Protein AF-A0A239V4E2-F1 (afdb_monomer)

Sequence (132 aa):
MSNVREPRRDEALPGELKPLDWYEGRGPITDGEALGVLRRRRRVELAGVPKSRGKRAGVPEELPPAVGPKKASVFRLPERTMAFAHARAELERVPLTTVIEEMLRDYATSAPQSPQDVEARLTRKDIKWQRR

pLDDT: mean 90.53, std 9.56, range [46.38, 98.62]

Secondary structure (DSSP, 8-state):
----PPPPTTTPPTTTSSPPPP-TT--SPPHHHHHHHHHHHHHHHHHSPPSSSSPPP---SSPPPSSSPPPP------HHHHHHHHHHHHHTTS-HHHHHHHHHHHHHHSPPPPHHHHHHHHHHTT------

Foldseek 3Di:
DPPQDQDDPVPAFALQPHHHDDDPPPWAQDQSNVLSVQLNVQSVVVPDDDPDPDDDDHRDPGDDDPDDDDDDDDDDDDPVVVVVLCVVCVVVVHPSVVVVVVVVVCVRNGDDDDPVVVVVVCVVVVNDDDDD

Organism: NCBI:txid1863

Radius of gyration: 18.14 Å; Cα contacts (8 Å, |Δi|>4): 85; chains: 1; bounding box: 43×32×47 Å

Structure (mmCIF, N/CA/C/O backbone):
data_AF-A0A239V4E2-F1
#
_entry.id   AF-A0A239V4E2-F1
#
loop_
_atom_site.group_PDB
_atom_site.id
_atom_site.type_symbol
_atom_site.label_atom_id
_atom_site.label_alt_id
_atom_site.label_comp_id
_atom_site.label_asym_id
_atom_site.label_entity_id
_atom_site.label_seq_id
_atom_site.pdbx_PDB_ins_code
_atom_site.Cartn_x
_atom_site.Cartn_y
_atom_site.Cartn_z
_atom_site.occupancy
_atom_site.B_iso_or_equiv
_atom_site.auth_seq_id
_atom_site.auth_comp_id
_atom_site.auth_asym_id
_atom_site.auth_atom_id
_atom_site.pdbx_PDB_model_num
ATOM 1 N N . MET A 1 1 ? 29.281 7.418 -7.656 1.00 46.38 1 MET A N 1
ATOM 2 C CA . MET A 1 1 ? 27.957 7.395 -8.316 1.00 46.38 1 MET A CA 1
ATOM 3 C C . MET A 1 1 ? 27.600 5.938 -8.556 1.00 46.38 1 MET A C 1
ATOM 5 O O . MET A 1 1 ? 28.426 5.242 -9.131 1.00 46.38 1 MET A O 1
ATOM 9 N N . SER A 1 2 ? 26.478 5.421 -8.042 1.00 53.31 2 SER A N 1
ATOM 10 C CA . SER A 1 2 ? 26.096 4.043 -8.378 1.00 53.31 2 SER A CA 1
ATOM 11 C C . SER A 1 2 ? 25.577 4.027 -9.812 1.00 53.31 2 SER A C 1
ATOM 13 O O . SER A 1 2 ? 24.548 4.644 -10.083 1.00 53.31 2 SER A O 1
ATOM 15 N N . ASN A 1 3 ? 26.278 3.338 -10.713 1.00 59.88 3 ASN A N 1
ATOM 16 C CA . ASN A 1 3 ? 25.800 3.056 -12.065 1.00 59.88 3 ASN A CA 1
ATOM 17 C C . ASN A 1 3 ? 24.635 2.063 -11.978 1.00 59.88 3 ASN A C 1
ATOM 19 O O . ASN A 1 3 ? 24.812 0.855 -12.124 1.00 59.88 3 ASN A O 1
ATOM 23 N N . VAL A 1 4 ? 23.442 2.562 -11.660 1.00 73.88 4 VAL A N 1
ATOM 24 C CA . VAL A 1 4 ? 22.222 1.757 -11.687 1.00 73.88 4 VAL A CA 1
ATOM 25 C C . VAL A 1 4 ? 21.812 1.632 -13.145 1.00 73.88 4 VAL A C 1
ATOM 27 O O . VAL A 1 4 ? 21.268 2.567 -13.723 1.00 73.88 4 VAL A O 1
ATOM 30 N N . ARG A 1 5 ? 22.118 0.486 -13.752 1.00 77.56 5 ARG A N 1
ATOM 31 C CA . ARG A 1 5 ? 21.756 0.204 -15.140 1.00 77.56 5 ARG A CA 1
ATOM 32 C C . ARG A 1 5 ? 20.229 0.143 -15.277 1.00 77.56 5 ARG A C 1
ATOM 34 O O . ARG A 1 5 ? 19.558 -0.575 -14.528 1.00 77.56 5 ARG A O 1
ATOM 41 N N . GLU A 1 6 ? 19.687 0.903 -16.224 1.00 81.06 6 GLU A N 1
ATOM 42 C CA . GLU A 1 6 ? 18.293 0.745 -16.645 1.00 81.06 6 GLU A CA 1
ATOM 43 C C . GLU A 1 6 ? 18.105 -0.614 -17.338 1.00 81.06 6 GLU A C 1
ATOM 45 O O . GLU A 1 6 ? 19.012 -1.067 -18.046 1.00 81.06 6 GLU A O 1
ATOM 50 N N . PRO A 1 7 ? 16.966 -1.294 -17.124 1.00 83.94 7 PRO A N 1
ATOM 51 C CA . PRO A 1 7 ? 16.692 -2.552 -17.797 1.00 83.94 7 PRO A CA 1
ATOM 52 C C . PRO A 1 7 ? 16.477 -2.294 -19.290 1.00 83.94 7 PRO A C 1
ATOM 54 O O . PRO A 1 7 ? 16.033 -1.212 -19.692 1.00 83.94 7 PRO A O 1
ATOM 57 N N . ARG A 1 8 ? 16.773 -3.291 -20.125 1.00 84.25 8 ARG A N 1
ATOM 58 C CA . ARG A 1 8 ? 16.377 -3.224 -21.533 1.00 84.25 8 ARG A CA 1
ATOM 59 C C . ARG A 1 8 ? 14.851 -3.294 -21.635 1.00 84.25 8 ARG A C 1
ATOM 61 O O . ARG A 1 8 ? 14.187 -3.821 -20.746 1.00 84.25 8 ARG A O 1
ATOM 68 N N . ARG A 1 9 ? 14.280 -2.723 -22.701 1.00 79.75 9 ARG A N 1
ATOM 69 C CA . ARG A 1 9 ? 12.816 -2.609 -22.857 1.00 79.75 9 ARG A CA 1
ATOM 70 C C . ARG A 1 9 ? 12.110 -3.965 -22.911 1.00 79.75 9 ARG A C 1
ATOM 72 O O . ARG A 1 9 ? 10.994 -4.064 -22.426 1.00 79.75 9 ARG A O 1
ATOM 79 N N . ASP A 1 10 ? 12.761 -4.962 -23.489 1.00 85.75 10 ASP A N 1
ATOM 80 C CA . ASP A 1 10 ? 12.317 -6.351 -23.624 1.00 85.75 10 ASP A CA 1
ATOM 81 C C . ASP A 1 10 ? 12.426 -7.163 -22.322 1.00 85.75 10 ASP A C 1
ATOM 83 O O . ASP A 1 10 ? 11.725 -8.154 -22.157 1.00 85.75 10 ASP A O 1
ATOM 87 N N . GLU A 1 11 ? 13.251 -6.715 -21.373 1.00 88.62 11 GLU A N 1
ATOM 88 C CA . GLU A 1 11 ? 13.464 -7.361 -20.068 1.00 88.62 11 GLU A CA 1
ATOM 89 C C . GLU A 1 11 ? 12.684 -6.672 -18.926 1.00 88.62 11 GLU A C 1
ATOM 91 O O . GLU A 1 11 ? 12.687 -7.141 -17.785 1.00 88.62 11 GLU A O 1
ATOM 96 N N . ALA A 1 12 ? 12.054 -5.524 -19.198 1.00 91.38 12 ALA A N 1
ATOM 97 C CA . ALA A 1 12 ? 11.400 -4.700 -18.188 1.00 91.38 12 ALA A CA 1
ATOM 98 C C . ALA A 1 12 ? 10.009 -5.228 -17.817 1.00 91.38 12 ALA A C 1
ATOM 100 O O . ALA A 1 12 ? 9.166 -5.471 -18.681 1.00 91.38 12 ALA A O 1
ATOM 101 N N . LEU A 1 13 ? 9.732 -5.308 -16.515 1.00 95.69 13 LEU A N 1
ATOM 102 C CA . LEU A 1 13 ? 8.404 -5.661 -16.022 1.00 95.69 13 LEU A CA 1
ATOM 103 C C . LEU A 1 13 ? 7.415 -4.488 -16.171 1.00 95.69 13 LEU A C 1
ATOM 105 O O . LEU A 1 13 ? 7.823 -3.316 -16.183 1.00 95.69 13 LEU A O 1
ATOM 109 N N . PRO A 1 14 ? 6.098 -4.761 -16.221 1.00 96.44 14 PRO A N 1
ATOM 110 C CA . PRO A 1 14 ? 5.080 -3.721 -16.134 1.00 96.44 14 PRO A CA 1
ATOM 111 C C . PRO A 1 14 ? 5.317 -2.807 -14.924 1.00 96.44 14 PRO A C 1
ATOM 113 O O . PRO A 1 14 ? 5.574 -3.266 -13.814 1.00 96.44 14 PRO A O 1
ATOM 116 N N . GLY A 1 15 ? 5.270 -1.490 -15.125 1.00 96.00 15 GLY A N 1
ATOM 117 C CA . GLY A 1 15 ? 5.526 -0.528 -14.050 1.00 96.00 15 GLY A CA 1
ATOM 118 C C . GLY A 1 15 ? 7.010 -0.229 -13.787 1.00 96.00 15 GLY A C 1
ATOM 119 O O . GLY A 1 15 ? 7.318 0.671 -13.003 1.00 96.00 15 GLY A O 1
ATOM 120 N N . GLU A 1 16 ? 7.946 -0.930 -14.433 1.00 96.00 16 GLU A N 1
ATOM 121 C CA . GLU A 1 16 ? 9.379 -0.783 -14.161 1.00 96.00 16 GLU A CA 1
ATOM 122 C C . GLU A 1 16 ? 10.007 0.440 -14.837 1.00 96.00 16 GLU A C 1
ATOM 124 O O . GLU A 1 16 ? 10.759 1.183 -14.204 1.00 96.00 16 GLU A O 1
ATOM 129 N 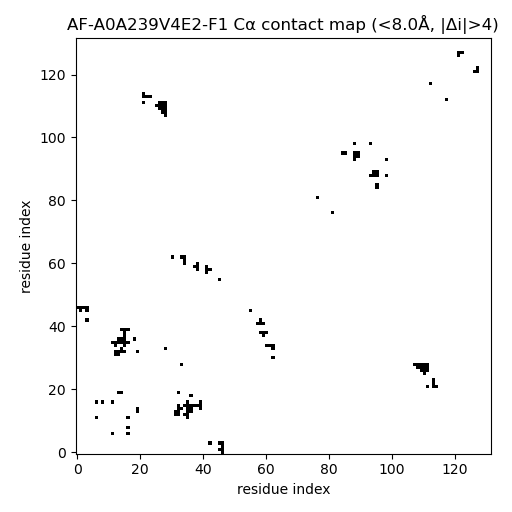N . LEU A 1 17 ? 9.670 0.680 -16.105 1.00 93.75 17 LEU A N 1
ATOM 130 C CA . LEU A 1 17 ? 10.173 1.830 -16.867 1.00 93.75 17 LEU A CA 1
ATOM 131 C C . LEU A 1 17 ? 9.249 3.049 -16.782 1.00 93.75 17 LEU A C 1
ATOM 133 O O . LEU A 1 17 ? 9.715 4.185 -16.788 1.00 93.75 17 LEU A O 1
ATOM 137 N N . LYS A 1 18 ? 7.934 2.827 -16.696 1.00 93.75 18 LYS A N 1
ATOM 138 C CA . LYS A 1 18 ? 6.905 3.877 -16.667 1.00 93.75 18 LYS A CA 1
ATOM 139 C C . LYS A 1 18 ? 5.843 3.566 -15.611 1.00 93.75 18 LYS A C 1
ATOM 141 O O . LYS A 1 18 ? 5.727 2.404 -15.223 1.00 93.75 18 LYS A O 1
ATOM 146 N N . PRO A 1 19 ? 5.104 4.570 -15.097 1.00 95.38 19 PRO A N 1
ATOM 147 C CA . PRO A 1 19 ? 3.901 4.352 -14.290 1.00 95.38 19 PRO A CA 1
ATOM 148 C C . PRO A 1 19 ? 2.947 3.330 -14.916 1.00 95.38 19 PRO A C 1
ATOM 150 O O . PRO A 1 19 ? 2.905 3.200 -16.133 1.00 95.38 19 PRO A O 1
ATOM 153 N N . LEU A 1 20 ? 2.232 2.590 -14.065 1.00 96.19 20 LEU A N 1
ATOM 154 C CA . LEU A 1 20 ? 1.146 1.722 -14.516 1.00 96.19 20 LEU A CA 1
ATOM 155 C C . LEU A 1 20 ? -0.040 2.597 -14.915 1.00 96.19 20 LEU A C 1
ATOM 157 O O . LEU A 1 20 ? -0.354 3.553 -14.201 1.00 96.19 20 LEU A O 1
ATOM 161 N N . ASP A 1 21 ? -0.697 2.234 -16.008 1.00 94.94 21 ASP A N 1
ATOM 162 C CA . ASP A 1 21 ? -1.909 2.903 -16.458 1.00 94.94 21 ASP A CA 1
ATOM 163 C C . ASP A 1 21 ? -3.140 2.315 -15.765 1.00 94.94 21 ASP A C 1
ATOM 165 O O . ASP A 1 21 ? -3.225 1.115 -15.477 1.00 94.94 21 ASP A O 1
ATOM 169 N N . TRP A 1 22 ? -4.110 3.183 -15.493 1.00 96.38 22 TRP A N 1
ATOM 170 C CA . TRP A 1 22 ? -5.427 2.760 -15.043 1.00 96.38 22 TRP A CA 1
ATOM 171 C C . TRP A 1 22 ? -6.362 2.614 -16.245 1.00 96.38 22 TRP A C 1
ATOM 173 O O . TRP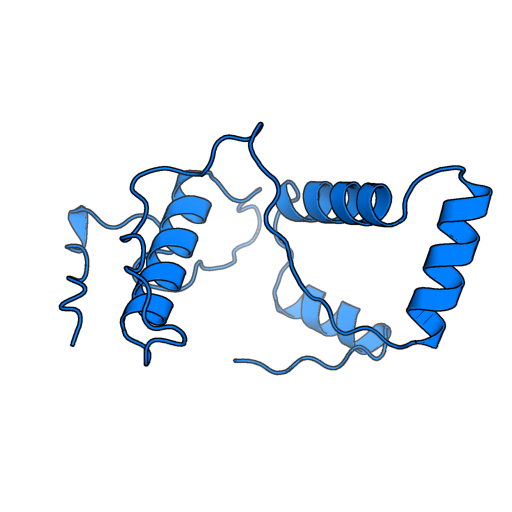 A 1 22 ? -6.378 3.471 -17.127 1.00 96.38 22 TRP A O 1
ATOM 183 N N . TYR A 1 23 ? -7.160 1.550 -16.248 1.00 95.69 23 TYR A N 1
ATOM 184 C CA . TYR A 1 23 ? -8.267 1.338 -17.173 1.00 95.69 23 TYR A CA 1
ATOM 185 C C . TYR A 1 23 ? -9.376 0.547 -16.472 1.00 95.69 23 TYR A C 1
ATOM 187 O O . TYR A 1 23 ? -9.129 -0.166 -15.491 1.00 95.69 23 TYR A O 1
ATOM 195 N N . GLU A 1 24 ? -10.605 0.695 -16.961 1.00 95.31 24 GLU A N 1
ATOM 196 C CA . GLU A 1 24 ? -11.770 0.013 -16.405 1.00 95.31 24 GLU A CA 1
ATOM 197 C C . GLU A 1 24 ? -11.634 -1.511 -16.551 1.00 95.31 24 GLU A C 1
ATOM 199 O O . GLU A 1 24 ? -11.216 -2.017 -17.59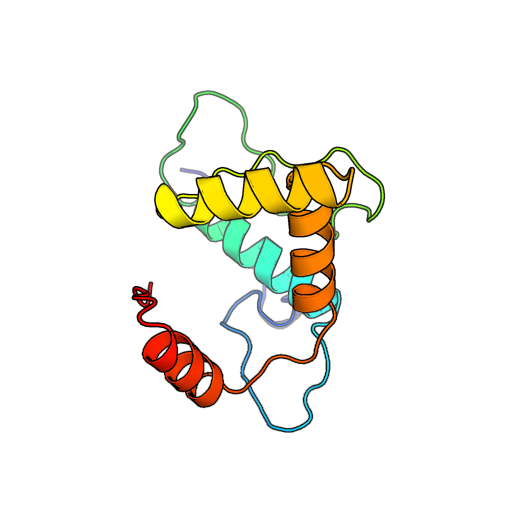0 1.00 95.31 24 GLU A O 1
ATOM 204 N N . GLY A 1 25 ? -11.945 -2.255 -15.485 1.00 93.56 25 GLY A N 1
ATOM 205 C CA . GLY A 1 25 ? -11.880 -3.720 -15.493 1.00 93.56 25 GLY A CA 1
ATOM 206 C C . GLY A 1 25 ? -10.480 -4.337 -15.355 1.00 93.56 25 GLY A C 1
ATOM 207 O O . GLY A 1 25 ? -10.373 -5.557 -15.420 1.00 93.56 25 GLY A O 1
ATOM 208 N N . ARG A 1 26 ? -9.412 -3.556 -15.099 1.00 94.31 26 ARG A N 1
ATOM 209 C CA . ARG A 1 26 ? -8.022 -4.073 -14.997 1.00 94.31 26 ARG A CA 1
ATOM 210 C C . ARG A 1 26 ? -7.758 -5.107 -13.893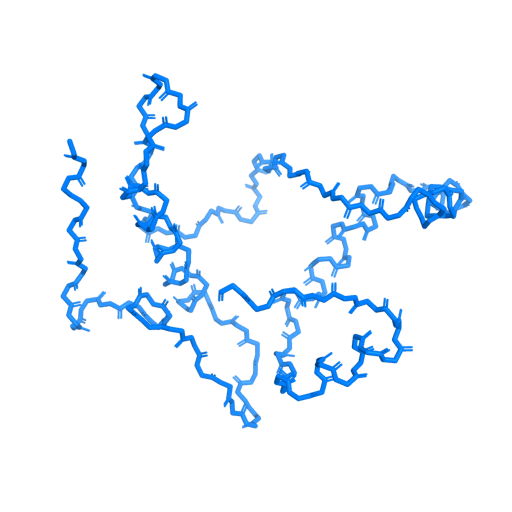 1.00 94.31 26 ARG A C 1
ATOM 212 O O . ARG A 1 26 ? -6.715 -5.749 -13.899 1.00 94.31 26 ARG A O 1
ATOM 219 N N . GLY A 1 27 ? -8.661 -5.232 -12.921 1.00 95.50 27 GLY A N 1
ATOM 220 C CA . GLY A 1 27 ? -8.492 -6.114 -11.766 1.00 95.50 27 GLY A CA 1
ATOM 221 C C . GLY A 1 27 ? -7.415 -5.655 -10.762 1.00 95.50 27 GLY A C 1
ATOM 222 O O . GLY A 1 27 ? -6.970 -4.499 -10.797 1.00 95.50 27 GLY A O 1
ATOM 223 N N . PRO A 1 28 ? -7.037 -6.532 -9.811 1.00 97.31 28 PRO A N 1
ATOM 224 C CA . PRO A 1 28 ? -5.985 -6.279 -8.821 1.00 97.31 28 PRO A CA 1
ATOM 225 C C . PRO A 1 28 ? -4.587 -6.096 -9.428 1.00 97.31 28 PRO A C 1
ATOM 227 O O . PRO A 1 28 ? -4.349 -6.390 -10.596 1.00 97.31 28 PRO A O 1
ATOM 230 N N . ILE A 1 29 ? -3.647 -5.594 -8.622 1.00 97.69 29 ILE A N 1
ATOM 231 C CA . ILE A 1 29 ? -2.228 -5.527 -9.003 1.00 97.69 29 ILE A CA 1
ATOM 232 C C . ILE A 1 29 ? -1.649 -6.944 -9.057 1.00 97.69 29 ILE A C 1
ATOM 234 O O . ILE A 1 29 ? -1.810 -7.714 -8.114 1.00 97.69 29 ILE A O 1
ATOM 238 N N . THR A 1 30 ? -0.949 -7.268 -10.142 1.00 96.88 30 THR A N 1
ATOM 239 C CA . THR A 1 30 ? -0.241 -8.553 -10.277 1.00 96.88 30 THR A CA 1
ATOM 240 C C . THR A 1 30 ? 1.148 -8.513 -9.635 1.00 96.88 30 THR A C 1
ATOM 242 O O . THR A 1 30 ? 1.746 -7.444 -9.480 1.00 96.88 30 THR A O 1
ATOM 245 N N . ASP A 1 31 ? 1.722 -9.679 -9.334 1.00 96.81 31 ASP A N 1
ATOM 246 C CA . ASP A 1 31 ? 3.083 -9.775 -8.786 1.00 96.81 31 ASP A CA 1
ATOM 247 C C . ASP A 1 31 ? 4.136 -9.143 -9.711 1.00 96.81 31 ASP A C 1
ATOM 249 O O . ASP A 1 31 ? 5.045 -8.452 -9.246 1.00 96.81 31 ASP A O 1
ATOM 253 N N . GLY A 1 32 ? 3.988 -9.316 -11.030 1.00 97.31 32 GLY A N 1
ATOM 254 C CA . GLY A 1 32 ? 4.876 -8.713 -12.028 1.00 97.31 32 GLY A CA 1
ATOM 255 C C . GLY A 1 32 ? 4.821 -7.184 -12.018 1.00 97.31 32 GLY A C 1
ATOM 256 O O . GLY A 1 32 ? 5.862 -6.527 -12.042 1.00 97.31 32 GLY A O 1
ATOM 257 N N . GLU A 1 33 ? 3.620 -6.609 -11.908 1.00 97.69 33 GLU A N 1
ATOM 258 C CA . GLU A 1 33 ? 3.423 -5.163 -11.753 1.00 97.69 33 GLU A CA 1
ATOM 259 C C . GLU A 1 33 ? 4.012 -4.644 -10.433 1.00 97.69 33 GLU A C 1
ATOM 261 O O . GLU A 1 33 ? 4.712 -3.625 -10.409 1.00 97.69 33 GLU A O 1
ATOM 266 N N . ALA A 1 34 ? 3.762 -5.350 -9.326 1.00 97.69 34 ALA A N 1
ATOM 267 C CA . ALA A 1 34 ? 4.286 -4.993 -8.012 1.00 97.69 34 ALA A CA 1
ATOM 268 C C . ALA A 1 34 ? 5.822 -4.999 -8.002 1.00 97.69 34 ALA A C 1
ATOM 270 O O . ALA A 1 34 ? 6.448 -4.046 -7.520 1.00 97.69 34 ALA A O 1
ATOM 271 N N . LEU A 1 35 ? 6.434 -6.033 -8.584 1.00 97.56 35 LEU A N 1
ATOM 272 C CA . LEU A 1 35 ? 7.881 -6.158 -8.702 1.00 97.56 35 LEU A CA 1
ATOM 273 C C . LEU A 1 35 ? 8.464 -5.081 -9.620 1.00 97.56 35 LEU A C 1
ATOM 275 O O . LEU A 1 35 ? 9.449 -4.441 -9.248 1.00 97.56 35 LEU A O 1
ATOM 279 N N . GLY A 1 36 ? 7.843 -4.811 -10.770 1.00 97.31 36 GLY A N 1
ATOM 280 C CA . GLY A 1 36 ? 8.282 -3.748 -11.672 1.00 97.31 36 GLY A CA 1
ATOM 281 C C . GLY A 1 36 ? 8.297 -2.380 -10.984 1.00 97.31 36 GLY A C 1
ATOM 282 O O . GLY A 1 36 ? 9.319 -1.684 -10.984 1.00 97.31 36 GLY A O 1
ATOM 283 N N . VAL A 1 37 ? 7.216 -2.022 -10.283 1.00 97.38 37 VAL A N 1
ATOM 284 C CA . VAL A 1 37 ? 7.148 -0.775 -9.499 1.00 97.38 37 VAL A CA 1
ATOM 285 C C . VAL A 1 37 ? 8.182 -0.759 -8.367 1.00 97.38 37 VAL A C 1
ATOM 287 O O . VAL A 1 37 ? 8.822 0.274 -8.135 1.00 97.38 37 VAL A O 1
ATOM 290 N N . LEU A 1 38 ? 8.387 -1.880 -7.668 1.00 96.00 38 LEU A N 1
ATOM 291 C CA . LEU A 1 38 ? 9.400 -2.006 -6.618 1.00 96.00 38 LEU A CA 1
ATOM 292 C C . LEU A 1 38 ? 10.810 -1.754 -7.172 1.00 96.00 38 LEU A C 1
ATOM 294 O O . LEU A 1 38 ? 11.556 -0.948 -6.604 1.00 96.00 38 LEU A O 1
ATOM 298 N N . ARG A 1 39 ? 11.155 -2.378 -8.304 1.00 95.88 39 ARG A N 1
ATOM 299 C CA . ARG A 1 39 ? 12.436 -2.189 -8.994 1.00 95.88 39 ARG A CA 1
ATOM 300 C C . ARG A 1 39 ? 12.630 -0.736 -9.407 1.00 95.88 39 ARG A C 1
ATOM 302 O O . ARG A 1 39 ? 13.664 -0.152 -9.077 1.00 95.88 39 ARG A O 1
ATOM 309 N N . ARG A 1 40 ? 11.622 -0.107 -10.027 1.00 95.44 40 ARG A N 1
ATOM 310 C CA . ARG A 1 40 ? 11.656 1.322 -10.392 1.00 95.44 40 ARG A CA 1
ATOM 311 C C . ARG A 1 40 ? 11.950 2.206 -9.186 1.00 95.44 40 ARG A C 1
ATOM 313 O O . ARG A 1 40 ? 12.883 3.007 -9.213 1.00 95.44 40 ARG A O 1
ATOM 320 N N . ARG A 1 41 ? 11.183 2.044 -8.101 1.00 93.69 41 ARG A N 1
ATOM 321 C CA . ARG A 1 41 ? 11.362 2.822 -6.864 1.00 93.69 41 ARG A CA 1
ATOM 322 C C . ARG A 1 41 ? 12.754 2.621 -6.279 1.00 93.69 41 ARG A C 1
ATOM 324 O O . ARG A 1 41 ? 13.361 3.594 -5.836 1.00 93.69 41 ARG A O 1
ATOM 331 N N . ARG A 1 42 ? 13.272 1.390 -6.306 1.00 93.12 42 ARG A N 1
ATOM 332 C CA . ARG A 1 42 ? 14.617 1.093 -5.816 1.00 93.12 42 ARG A CA 1
ATOM 333 C C . ARG A 1 42 ? 15.696 1.748 -6.672 1.00 93.12 42 ARG A C 1
ATOM 335 O O . ARG A 1 42 ? 16.634 2.293 -6.101 1.00 93.12 42 ARG A O 1
ATOM 342 N N . ARG A 1 43 ? 15.560 1.766 -8.002 1.00 91.88 43 ARG A N 1
ATOM 343 C CA . ARG A 1 43 ? 16.502 2.474 -8.888 1.00 91.88 43 ARG A CA 1
ATOM 344 C C . ARG A 1 43 ? 16.537 3.970 -8.607 1.00 91.88 43 ARG A C 1
ATOM 346 O O . ARG A 1 43 ? 17.621 4.513 -8.417 1.00 91.88 43 ARG A O 1
ATOM 353 N N . VAL A 1 44 ? 15.368 4.605 -8.498 1.00 90.00 44 VAL A N 1
ATOM 354 C CA . VAL A 1 44 ? 15.256 6.031 -8.136 1.00 90.00 44 VAL A CA 1
ATOM 355 C C . VAL A 1 44 ? 15.922 6.297 -6.787 1.00 90.00 44 VAL A C 1
ATOM 357 O O . VAL A 1 44 ? 16.680 7.251 -6.636 1.00 90.00 44 VAL A O 1
ATOM 360 N N . GLU A 1 45 ? 15.689 5.426 -5.804 1.00 89.00 45 GLU A N 1
ATOM 361 C CA . GLU A 1 45 ? 16.337 5.534 -4.502 1.00 89.00 45 GLU A CA 1
ATOM 362 C C . GLU A 1 45 ? 17.863 5.430 -4.635 1.00 89.00 45 GLU A C 1
ATOM 364 O O . GLU A 1 45 ? 18.577 6.250 -4.054 1.00 89.00 45 GLU A O 1
ATOM 369 N N . LEU A 1 46 ? 18.367 4.426 -5.363 1.00 88.94 46 LEU A N 1
ATOM 370 C CA . LEU A 1 46 ? 19.796 4.159 -5.554 1.00 88.94 46 LEU A CA 1
ATOM 371 C C . LEU A 1 46 ? 20.516 5.297 -6.288 1.00 88.94 46 LEU A C 1
ATOM 373 O O . LEU A 1 46 ? 21.633 5.628 -5.901 1.00 88.94 46 LEU A O 1
ATOM 377 N N . ALA A 1 47 ? 19.858 5.936 -7.257 1.00 87.19 47 ALA A N 1
ATOM 378 C CA . ALA A 1 47 ? 20.375 7.106 -7.966 1.00 87.19 47 ALA A CA 1
ATOM 379 C C . ALA A 1 47 ? 20.518 8.351 -7.065 1.00 87.19 47 ALA A C 1
ATOM 381 O O . ALA A 1 47 ? 21.351 9.215 -7.334 1.00 87.19 47 ALA A O 1
ATOM 382 N N . GLY A 1 48 ? 19.729 8.447 -5.989 1.00 83.69 48 GLY A N 1
ATOM 383 C CA . GLY A 1 48 ? 19.803 9.547 -5.027 1.00 83.69 48 GLY A CA 1
ATOM 384 C C . GLY A 1 48 ? 21.027 9.500 -4.101 1.00 83.69 48 GLY A C 1
ATOM 385 O O . GLY A 1 48 ? 21.685 8.468 -3.941 1.00 83.69 48 GLY A O 1
ATOM 386 N N . VAL A 1 49 ? 21.297 10.625 -3.426 1.00 79.44 49 VAL A N 1
ATOM 387 C CA . VAL A 1 49 ? 22.397 10.753 -2.453 1.00 79.44 49 VAL A CA 1
ATOM 388 C C . VAL A 1 49 ? 22.231 9.730 -1.312 1.00 79.44 49 VAL A C 1
ATOM 390 O O . VAL A 1 49 ? 21.144 9.641 -0.727 1.00 79.44 49 VAL A O 1
ATOM 393 N N . PRO A 1 50 ? 23.276 8.953 -0.960 1.00 78.19 50 PRO A N 1
ATOM 394 C CA . PRO A 1 50 ? 23.201 7.986 0.129 1.00 78.19 50 PRO A CA 1
ATOM 395 C C . PRO A 1 50 ? 22.874 8.664 1.462 1.00 78.19 50 PRO A C 1
ATOM 397 O O . PRO A 1 50 ? 23.585 9.558 1.908 1.00 78.19 50 PRO A O 1
ATOM 400 N N . LYS A 1 51 ? 21.821 8.193 2.136 1.00 73.00 51 LYS A N 1
ATOM 401 C CA . LYS A 1 51 ? 21.428 8.687 3.469 1.00 73.00 51 LYS A CA 1
ATOM 402 C C . LYS A 1 51 ? 22.252 8.090 4.619 1.00 73.00 51 LYS A C 1
ATOM 404 O O . LYS A 1 51 ? 22.083 8.493 5.760 1.00 73.00 51 LYS A O 1
ATOM 409 N N . SER A 1 52 ? 23.108 7.107 4.337 1.00 78.00 52 SER A N 1
ATOM 410 C CA . SER A 1 52 ? 23.964 6.437 5.324 1.00 78.00 52 SER A CA 1
ATOM 411 C C . SER A 1 52 ? 25.248 5.937 4.664 1.00 78.00 52 SER A C 1
ATOM 413 O O . SER A 1 52 ? 25.245 5.679 3.459 1.00 78.00 52 SER A O 1
ATOM 415 N N . ARG A 1 53 ? 26.306 5.721 5.456 1.00 72.19 53 ARG A N 1
ATOM 416 C CA . ARG A 1 53 ? 27.587 5.149 4.995 1.00 72.19 53 ARG A CA 1
ATOM 417 C C . ARG A 1 53 ? 27.538 3.638 4.688 1.00 72.19 53 ARG A C 1
ATOM 419 O O . ARG A 1 53 ? 28.540 3.084 4.254 1.00 72.19 53 ARG A O 1
ATOM 426 N N . GLY A 1 54 ? 26.405 2.963 4.911 1.00 76.06 54 GLY A N 1
ATOM 427 C CA . GLY A 1 54 ? 26.259 1.522 4.678 1.00 76.06 54 GLY A CA 1
ATOM 428 C C . GLY A 1 54 ? 26.128 1.130 3.200 1.00 76.06 54 GLY A C 1
ATOM 429 O O . GLY A 1 54 ? 25.658 1.911 2.367 1.00 76.06 54 GLY A O 1
ATOM 430 N N . LYS A 1 55 ? 26.494 -0.121 2.878 1.00 76.31 55 LYS A N 1
ATOM 431 C CA . LYS A 1 55 ? 26.278 -0.716 1.550 1.00 76.31 55 LYS A CA 1
ATOM 432 C C . LYS A 1 55 ? 24.776 -0.815 1.275 1.00 76.31 55 LYS A C 1
ATOM 434 O O . LYS A 1 55 ? 24.025 -1.406 2.047 1.00 76.31 55 LYS A O 1
ATOM 439 N N . ARG A 1 56 ? 24.328 -0.238 0.160 1.00 80.88 56 ARG A N 1
ATOM 440 C CA . ARG A 1 56 ? 22.920 -0.282 -0.254 1.00 80.88 56 ARG A CA 1
ATOM 441 C C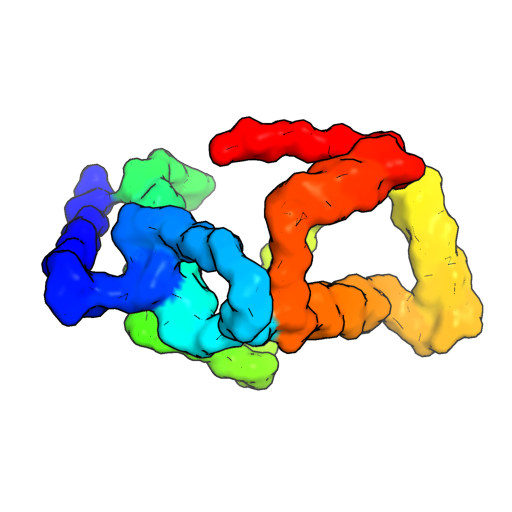 . ARG A 1 56 ? 22.653 -1.597 -0.983 1.00 80.88 56 ARG A C 1
ATOM 443 O O . ARG A 1 56 ? 23.391 -1.939 -1.902 1.00 80.88 56 ARG A O 1
ATOM 450 N N . ALA A 1 57 ? 21.593 -2.308 -0.597 1.00 85.31 57 ALA A N 1
ATOM 451 C CA . ALA A 1 57 ? 21.111 -3.465 -1.354 1.00 85.31 57 ALA A CA 1
ATOM 452 C C . ALA A 1 57 ? 20.799 -3.078 -2.812 1.00 85.31 57 ALA A C 1
ATOM 454 O O . ALA A 1 57 ? 20.376 -1.944 -3.064 1.00 85.31 57 ALA A O 1
ATOM 455 N N . GLY A 1 58 ? 20.999 -4.003 -3.749 1.00 90.12 58 GLY A N 1
ATOM 456 C CA . GLY A 1 58 ? 20.731 -3.785 -5.170 1.00 90.12 58 GLY A CA 1
ATOM 457 C C . GLY A 1 58 ? 19.247 -3.592 -5.502 1.00 90.12 58 GLY A C 1
ATOM 458 O O . GLY A 1 58 ? 18.399 -3.400 -4.626 1.00 90.12 58 GLY A O 1
ATOM 459 N N . VAL A 1 59 ? 18.948 -3.615 -6.798 1.00 91.94 59 VAL A N 1
ATOM 460 C CA . VAL A 1 59 ? 17.574 -3.712 -7.306 1.00 91.94 59 VAL A CA 1
ATOM 461 C C . VAL A 1 59 ? 17.096 -5.153 -7.077 1.00 91.94 59 VAL A C 1
ATOM 463 O O . VAL A 1 59 ? 17.837 -6.062 -7.435 1.00 91.94 59 VAL A O 1
ATOM 466 N N . PRO A 1 60 ? 15.926 -5.382 -6.457 1.00 92.88 60 PRO A N 1
ATOM 467 C CA . PRO A 1 60 ? 15.460 -6.732 -6.149 1.00 92.88 60 PRO A CA 1
ATOM 468 C C . PRO A 1 60 ? 15.074 -7.503 -7.414 1.00 92.88 60 PRO A C 1
ATOM 470 O O . PRO A 1 60 ? 14.471 -6.943 -8.333 1.00 92.88 60 PRO A O 1
ATOM 473 N N . GLU A 1 61 ? 15.391 -8.795 -7.437 1.00 93.50 61 GLU A N 1
ATOM 474 C CA . GLU A 1 61 ? 15.041 -9.690 -8.543 1.00 93.50 61 GLU A CA 1
ATOM 475 C C . GLU A 1 61 ? 13.657 -10.318 -8.366 1.00 93.50 61 GLU A C 1
ATOM 477 O O . GLU A 1 61 ? 12.977 -10.537 -9.362 1.00 93.50 61 GLU A O 1
ATOM 482 N N . GLU A 1 62 ? 13.206 -10.483 -7.125 1.00 94.81 62 GLU A N 1
ATOM 483 C CA . GLU A 1 62 ? 11.924 -11.078 -6.741 1.00 94.81 62 GLU A CA 1
ATOM 484 C C . GLU A 1 62 ? 11.191 -10.221 -5.695 1.00 94.81 62 GLU A C 1
ATOM 486 O O . GLU A 1 62 ? 11.770 -9.310 -5.086 1.00 94.81 62 GLU A O 1
ATOM 491 N N . LEU A 1 63 ? 9.896 -10.488 -5.499 1.00 93.38 63 LEU A N 1
ATOM 492 C CA . LEU A 1 63 ? 9.146 -9.888 -4.397 1.00 93.38 63 LEU A CA 1
ATOM 493 C C . LEU A 1 63 ? 9.635 -10.459 -3.058 1.00 93.38 63 LEU A C 1
ATOM 495 O O . LEU A 1 63 ? 9.936 -11.648 -2.976 1.00 93.38 63 LEU A O 1
ATOM 499 N N . PRO A 1 64 ? 9.678 -9.648 -1.984 1.00 90.62 64 PRO A N 1
ATOM 500 C CA . PRO A 1 64 ? 9.904 -10.178 -0.648 1.00 90.62 64 PRO A CA 1
ATOM 501 C C . PRO A 1 64 ? 8.855 -11.245 -0.299 1.00 90.62 64 PRO A C 1
ATOM 503 O O . PRO A 1 64 ? 7.686 -11.078 -0.660 1.00 90.62 64 PRO A O 1
ATOM 506 N N . PRO A 1 65 ? 9.234 -12.303 0.435 1.00 89.75 65 PRO A N 1
ATOM 507 C CA . PRO A 1 65 ? 8.302 -13.356 0.812 1.00 89.75 65 PRO A CA 1
ATOM 508 C C . PRO A 1 65 ? 7.158 -12.797 1.666 1.00 89.75 65 PRO A C 1
ATOM 510 O O . PRO A 1 65 ? 7.363 -11.912 2.500 1.00 89.75 65 PRO A O 1
ATOM 513 N N . ALA A 1 66 ? 5.958 -13.359 1.495 1.00 84.88 66 ALA A N 1
ATOM 514 C CA . ALA A 1 66 ? 4.764 -12.956 2.244 1.00 84.88 66 ALA A CA 1
ATOM 515 C C . ALA A 1 66 ? 4.920 -13.148 3.763 1.00 84.88 66 ALA A C 1
ATOM 517 O O . ALA A 1 66 ? 4.339 -12.404 4.553 1.00 84.88 66 ALA A O 1
ATOM 518 N N . VAL A 1 67 ? 5.724 -14.136 4.168 1.00 85.62 67 VAL A N 1
ATOM 519 C CA . VAL A 1 67 ? 6.093 -14.392 5.561 1.00 85.62 67 VAL A CA 1
ATOM 520 C C . VAL A 1 67 ? 7.566 -14.037 5.723 1.00 85.62 67 VAL A C 1
ATOM 522 O O . VAL A 1 67 ? 8.453 -14.779 5.310 1.00 85.62 67 VAL A O 1
ATOM 525 N N . GLY A 1 68 ? 7.825 -12.866 6.295 1.00 83.38 68 GLY A N 1
ATOM 526 C CA . GLY A 1 68 ? 9.170 -12.340 6.489 1.00 83.38 68 GLY A CA 1
ATOM 527 C C . GLY A 1 68 ? 9.212 -11.244 7.554 1.00 83.38 68 GLY A C 1
ATOM 528 O O . GLY A 1 68 ? 8.169 -10.839 8.080 1.00 83.38 68 GLY A O 1
ATOM 529 N N . PRO A 1 69 ? 10.412 -10.750 7.901 1.00 86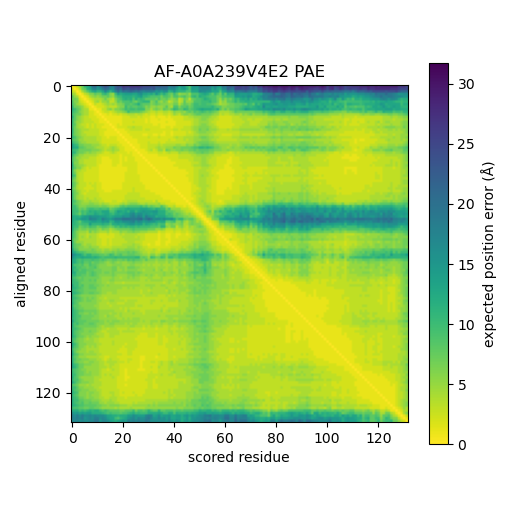.31 69 PRO A N 1
ATOM 530 C CA . PRO A 1 69 ? 10.551 -9.656 8.852 1.00 86.31 69 PRO A CA 1
ATOM 531 C C . PRO A 1 69 ? 9.806 -8.409 8.358 1.00 86.31 69 PRO A C 1
ATOM 533 O O . PRO A 1 69 ? 9.964 -7.973 7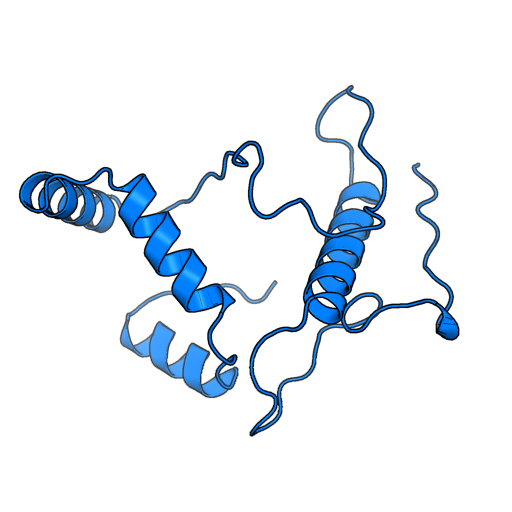.215 1.00 86.31 69 PRO A O 1
ATOM 536 N N . LYS A 1 70 ? 8.998 -7.811 9.241 1.00 86.69 70 LYS A N 1
ATOM 537 C CA . LYS A 1 70 ? 8.217 -6.613 8.918 1.00 86.69 70 LYS A CA 1
ATOM 538 C C . LYS A 1 70 ? 9.136 -5.406 8.741 1.00 86.69 70 LYS A C 1
ATOM 540 O O . LYS A 1 70 ? 10.037 -5.158 9.541 1.00 86.69 70 LYS A O 1
ATOM 545 N N . LYS A 1 71 ? 8.873 -4.604 7.708 1.00 86.06 71 LYS A N 1
ATOM 546 C CA . LYS A 1 71 ? 9.593 -3.351 7.468 1.00 86.06 71 LYS A CA 1
ATOM 547 C C . LYS A 1 71 ? 9.005 -2.225 8.317 1.00 86.06 71 LYS A C 1
ATOM 549 O O . LYS A 1 71 ? 7.872 -1.804 8.083 1.00 86.06 71 LYS A O 1
ATOM 554 N N . ALA A 1 72 ? 9.801 -1.678 9.235 1.00 89.00 72 ALA A N 1
ATOM 555 C CA . ALA A 1 72 ? 9.423 -0.477 9.976 1.00 89.00 72 ALA A CA 1
ATOM 556 C C . ALA A 1 72 ? 9.130 0.686 9.009 1.00 89.00 72 ALA A C 1
ATOM 558 O O . ALA A 1 72 ? 9.948 1.021 8.147 1.00 89.00 72 ALA A O 1
ATOM 559 N N . SER A 1 73 ? 7.948 1.287 9.153 1.00 88.31 73 SER A N 1
ATOM 560 C CA . SER A 1 73 ? 7.476 2.414 8.346 1.00 88.31 73 SER A CA 1
ATOM 561 C C . SER A 1 73 ? 6.949 3.508 9.266 1.00 88.31 73 SER A C 1
ATOM 563 O O . SER A 1 73 ? 6.234 3.223 10.222 1.00 88.31 73 SER A O 1
ATOM 565 N N . VAL A 1 74 ? 7.320 4.758 8.985 1.00 90.25 74 VAL A N 1
ATOM 566 C CA . VAL A 1 74 ? 6.900 5.924 9.772 1.00 90.25 74 VAL A CA 1
ATOM 567 C C . VAL A 1 74 ? 5.840 6.687 8.989 1.00 90.25 74 VAL A C 1
ATOM 569 O O . VAL A 1 74 ? 6.100 7.136 7.871 1.00 90.25 74 VAL A O 1
ATOM 572 N N . PHE A 1 75 ? 4.665 6.857 9.589 1.00 89.19 75 PHE A N 1
ATOM 573 C CA . PHE A 1 75 ? 3.560 7.639 9.040 1.00 89.19 75 PHE A CA 1
ATOM 574 C C . PHE A 1 75 ? 3.371 8.915 9.856 1.00 89.19 75 PHE A C 1
ATOM 576 O O . PHE A 1 75 ? 3.589 8.928 11.065 1.00 89.19 75 PHE A O 1
ATOM 583 N N . ARG A 1 76 ? 2.966 9.998 9.189 1.00 90.25 76 ARG A N 1
ATOM 584 C CA . ARG A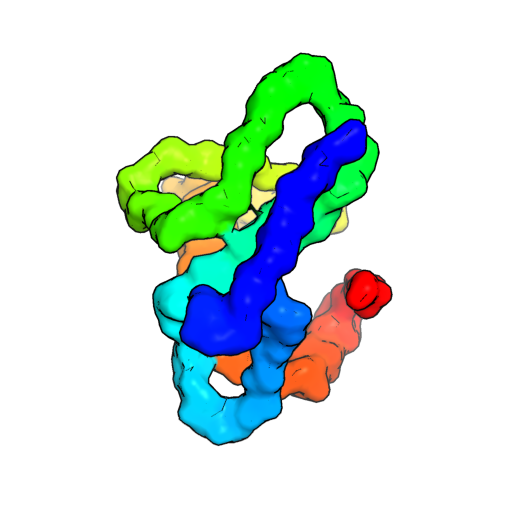 1 76 ? 2.556 11.243 9.846 1.00 90.25 76 ARG A CA 1
ATOM 585 C C . ARG A 1 76 ? 1.052 11.372 9.692 1.00 90.25 76 ARG A C 1
ATOM 587 O O . ARG A 1 76 ? 0.567 11.412 8.565 1.00 90.25 76 ARG A O 1
ATOM 594 N N . LEU A 1 77 ? 0.345 11.412 10.812 1.00 91.50 77 LEU A N 1
ATOM 595 C CA . LEU A 1 77 ? -1.112 11.474 10.878 1.00 91.50 77 LEU A CA 1
ATOM 596 C C . LEU A 1 77 ? -1.526 12.537 11.906 1.00 91.50 77 LEU A C 1
ATOM 598 O O . LEU A 1 77 ? -0.746 12.811 12.821 1.00 91.50 77 LEU A O 1
ATOM 602 N N . PRO A 1 78 ? -2.720 13.147 11.777 1.00 93.88 78 PRO A N 1
ATOM 603 C CA . PRO A 1 78 ? -3.209 14.100 12.767 1.00 93.88 78 PRO A CA 1
ATOM 604 C C . PRO A 1 78 ? -3.324 13.458 14.153 1.00 93.88 78 PRO A C 1
ATOM 606 O O . PRO A 1 78 ? -3.898 12.376 14.292 1.00 93.88 78 PRO A O 1
ATOM 609 N N . GLU A 1 79 ? -2.841 14.153 15.183 1.00 96.25 79 GLU A N 1
ATOM 610 C CA . GLU A 1 79 ? -2.808 13.662 16.568 1.00 96.25 79 GLU A CA 1
ATOM 611 C C . GLU A 1 79 ? -4.187 13.215 17.061 1.00 96.25 79 GLU A C 1
ATOM 613 O O . GLU A 1 79 ? -4.340 12.105 17.569 1.00 96.25 79 GLU A O 1
ATOM 618 N N . ARG A 1 80 ? -5.224 14.023 16.797 1.00 96.25 80 ARG A N 1
ATOM 619 C CA . ARG A 1 80 ? -6.610 13.667 17.122 1.00 96.25 80 ARG A CA 1
ATOM 620 C C . ARG A 1 80 ? -7.006 12.330 16.494 1.00 96.25 80 ARG A C 1
ATOM 622 O O . ARG A 1 80 ? -7.575 11.490 17.174 1.00 96.25 80 ARG A O 1
ATOM 629 N N . THR A 1 81 ? -6.692 12.103 15.219 1.00 95.62 81 THR A N 1
ATOM 630 C CA . THR A 1 81 ? -7.045 10.839 14.545 1.00 95.62 81 THR A CA 1
ATOM 631 C C . THR A 1 81 ? -6.339 9.651 15.196 1.00 95.62 81 THR A C 1
ATOM 633 O O . THR A 1 81 ? -6.975 8.628 15.436 1.00 95.62 81 THR A O 1
ATOM 636 N N . MET A 1 82 ? -5.057 9.803 15.540 1.00 97.12 82 MET A N 1
ATOM 637 C CA . MET A 1 82 ? -4.294 8.765 16.238 1.00 97.12 82 MET A CA 1
ATOM 638 C C . MET A 1 82 ? -4.888 8.440 17.611 1.00 97.12 82 MET A C 1
ATOM 640 O O . MET A 1 82 ? -5.048 7.265 17.926 1.00 97.12 82 MET A O 1
ATOM 644 N N . ALA A 1 83 ? -5.276 9.447 18.398 1.00 98.06 83 ALA A N 1
ATOM 645 C CA . ALA A 1 83 ? -5.874 9.238 19.717 1.00 98.06 83 ALA A CA 1
ATOM 646 C C . ALA A 1 83 ? -7.172 8.410 19.646 1.00 98.06 83 ALA A C 1
ATOM 648 O O . ALA A 1 83 ? -7.321 7.428 20.372 1.00 98.06 83 ALA A O 1
ATOM 649 N N . PHE A 1 84 ? -8.081 8.749 18.723 1.00 98.38 84 PHE A N 1
ATOM 650 C CA . PHE A 1 84 ? -9.316 7.980 18.519 1.00 98.38 84 PHE A CA 1
ATOM 651 C C . PHE A 1 84 ? -9.040 6.561 18.002 1.00 98.38 84 PHE A C 1
ATOM 653 O O . PHE A 1 84 ? -9.698 5.615 18.434 1.00 98.38 84 PHE A O 1
ATOM 660 N N . ALA A 1 85 ? -8.066 6.394 17.103 1.00 97.94 85 ALA A N 1
ATOM 661 C CA . ALA A 1 85 ? -7.693 5.081 16.584 1.00 97.94 85 ALA A CA 1
ATOM 662 C C . ALA A 1 85 ? -7.111 4.173 17.680 1.00 97.94 85 ALA A C 1
ATOM 664 O O . ALA A 1 85 ? -7.476 3.002 17.757 1.00 97.94 85 ALA A O 1
ATOM 665 N N . HIS A 1 86 ? -6.261 4.715 18.558 1.00 98.31 86 HIS A N 1
ATOM 666 C CA . HIS A 1 86 ? -5.729 3.985 19.709 1.00 98.31 86 HIS A CA 1
ATOM 667 C C . HIS A 1 86 ? -6.832 3.554 20.678 1.00 98.31 86 HIS A C 1
ATOM 669 O O . HIS A 1 86 ? -6.906 2.373 21.006 1.00 98.31 86 HIS A O 1
ATOM 675 N N . ALA A 1 87 ? -7.718 4.477 21.068 1.00 98.62 87 ALA A N 1
ATOM 676 C CA . ALA A 1 87 ? -8.827 4.167 21.969 1.00 98.62 87 ALA A CA 1
ATOM 677 C C . ALA A 1 87 ? -9.742 3.068 21.402 1.00 98.62 87 ALA A C 1
ATOM 679 O O . ALA A 1 87 ? -10.158 2.160 22.117 1.00 98.62 87 ALA A O 1
ATOM 680 N N . ARG A 1 88 ? -10.026 3.114 20.095 1.00 98.56 88 ARG A N 1
ATOM 681 C CA . ARG A 1 88 ? -10.827 2.084 19.429 1.00 98.56 88 ARG A CA 1
ATOM 682 C C . ARG A 1 88 ? -10.133 0.719 19.421 1.00 98.56 88 ARG A C 1
ATOM 684 O O . ARG A 1 88 ? -10.768 -0.270 19.767 1.00 98.56 88 ARG A O 1
ATOM 691 N N . ALA A 1 89 ? -8.854 0.672 19.056 1.00 98.31 89 ALA A N 1
ATOM 692 C CA . ALA A 1 89 ? -8.089 -0.574 19.015 1.00 98.31 89 ALA A CA 1
ATOM 693 C C . ALA A 1 89 ? -8.008 -1.240 20.405 1.00 98.31 89 ALA A C 1
ATOM 695 O O . ALA A 1 89 ? -8.127 -2.459 20.524 1.00 98.31 89 ALA A O 1
ATOM 696 N N . GLU A 1 90 ? -7.891 -0.435 21.466 1.00 98.25 90 GLU A N 1
ATOM 697 C CA . GLU A 1 90 ? -7.939 -0.909 22.852 1.00 98.25 90 GLU A CA 1
ATOM 698 C C . GLU A 1 90 ? -9.292 -1.548 23.205 1.00 98.25 90 GLU A C 1
ATOM 700 O O . GLU A 1 90 ? -9.320 -2.659 23.739 1.00 98.25 90 GLU A O 1
ATOM 705 N N . LEU A 1 91 ? -10.412 -0.908 22.842 1.00 98.44 91 LEU A N 1
ATOM 706 C CA . LEU A 1 91 ? -11.758 -1.469 23.037 1.00 98.44 91 LEU A CA 1
ATOM 707 C C . LEU A 1 91 ? -11.959 -2.788 22.276 1.00 98.44 91 LEU A C 1
ATOM 709 O O . LEU A 1 91 ? -12.569 -3.719 22.800 1.00 98.44 91 LEU A O 1
ATOM 713 N N . GLU A 1 92 ? -11.419 -2.881 21.061 1.00 98.31 92 GLU A N 1
ATOM 714 C CA . GLU A 1 92 ? -11.459 -4.079 20.212 1.00 98.31 92 GLU A CA 1
ATOM 715 C C . GLU A 1 92 ? -10.433 -5.153 20.644 1.00 98.31 92 GLU A C 1
ATOM 717 O O . GLU A 1 92 ? -10.422 -6.250 20.089 1.00 98.31 92 GLU A O 1
ATOM 722 N N . ARG A 1 93 ? -9.602 -4.875 21.665 1.00 98.06 93 ARG A N 1
ATOM 723 C CA . ARG A 1 93 ? -8.540 -5.754 22.196 1.00 98.06 93 ARG A CA 1
ATOM 724 C C . ARG A 1 93 ? -7.526 -6.198 21.139 1.00 98.06 93 ARG A C 1
ATOM 726 O O . ARG A 1 93 ? -7.025 -7.323 21.177 1.00 98.06 93 ARG A O 1
ATOM 733 N N . VAL A 1 94 ? -7.186 -5.298 20.220 1.00 98.19 94 VAL A N 1
ATOM 734 C CA . VAL A 1 94 ? -6.202 -5.538 19.159 1.00 98.19 94 VAL A CA 1
ATOM 735 C C . VAL A 1 94 ? -5.148 -4.429 19.125 1.00 98.19 94 VAL A C 1
ATOM 737 O O . VAL A 1 94 ? -5.456 -3.264 19.372 1.00 98.19 94 VAL A O 1
ATOM 740 N N . PRO A 1 95 ? -3.879 -4.733 18.799 1.00 97.44 95 PRO A N 1
ATOM 741 C CA . PRO A 1 95 ? -2.895 -3.690 18.544 1.00 97.44 95 PRO A CA 1
ATOM 742 C C . PRO A 1 95 ? -3.298 -2.839 17.335 1.00 97.44 95 PRO A C 1
ATOM 744 O O . PRO A 1 95 ? -3.662 -3.377 16.289 1.00 97.44 95 PRO A O 1
ATOM 747 N N . LEU A 1 96 ? -3.131 -1.514 17.422 1.00 96.44 96 LEU A N 1
ATOM 748 C CA . LEU A 1 96 ? -3.390 -0.612 16.288 1.00 96.44 96 LEU A CA 1
ATOM 749 C C . LEU A 1 96 ? -2.570 -0.998 15.041 1.00 96.44 96 LEU A C 1
ATOM 751 O O . LEU A 1 96 ? -3.024 -0.833 13.913 1.00 96.44 96 LEU A O 1
ATOM 755 N N . THR A 1 97 ? -1.372 -1.555 15.229 1.00 95.12 97 THR A N 1
ATOM 756 C CA . THR A 1 97 ? -0.541 -2.065 14.131 1.00 95.12 97 THR A CA 1
ATOM 757 C C . THR A 1 97 ? -1.195 -3.220 13.374 1.00 95.12 97 THR A C 1
ATOM 759 O O . THR A 1 97 ? -1.029 -3.289 12.160 1.00 95.12 97 THR A O 1
ATOM 762 N N . THR A 1 98 ? -1.957 -4.084 14.051 1.00 96.00 98 THR A N 1
ATOM 763 C CA . THR A 1 98 ? -2.710 -5.178 13.421 1.00 96.00 98 THR A CA 1
ATOM 764 C C . THR A 1 98 ? -3.849 -4.629 12.567 1.00 96.00 98 THR A C 1
ATOM 766 O O . THR A 1 98 ? -3.988 -5.038 11.420 1.00 96.00 98 THR A O 1
ATOM 769 N N . VAL A 1 99 ? -4.593 -3.641 13.076 1.00 96.69 99 VAL A N 1
ATOM 770 C CA . VAL A 1 99 ? -5.668 -2.971 12.319 1.00 96.69 99 VAL A CA 1
ATOM 771 C C . VAL A 1 99 ? -5.109 -2.277 11.074 1.00 96.69 99 VAL A C 1
ATOM 773 O O . VAL A 1 99 ? -5.655 -2.394 9.981 1.00 96.69 99 VAL A O 1
ATOM 776 N N . ILE A 1 100 ? -3.975 -1.580 11.201 1.00 95.69 100 ILE A N 1
ATOM 777 C CA . ILE A 1 100 ? -3.316 -0.940 10.053 1.00 95.69 100 ILE A CA 1
ATOM 778 C C . ILE A 1 100 ? -2.852 -1.987 9.029 1.00 95.69 100 ILE A C 1
ATOM 780 O O . ILE A 1 100 ? -2.958 -1.747 7.827 1.00 95.69 100 ILE A O 1
ATOM 784 N N . GLU A 1 101 ? -2.333 -3.132 9.476 1.00 94.44 101 GLU A N 1
ATOM 785 C CA . GLU A 1 101 ? -1.915 -4.218 8.585 1.00 94.44 101 GLU A CA 1
ATOM 786 C C . GLU A 1 101 ? -3.092 -4.821 7.812 1.00 94.44 101 GLU A C 1
ATOM 788 O O . GLU A 1 101 ? -2.972 -5.016 6.603 1.00 94.44 101 GLU A O 1
ATOM 793 N N . GLU A 1 102 ? -4.219 -5.065 8.480 1.00 95.75 102 GLU A N 1
ATOM 794 C CA . GLU A 1 102 ? -5.472 -5.497 7.851 1.00 95.75 102 GLU A CA 1
ATOM 795 C C . GLU A 1 102 ? -5.915 -4.495 6.777 1.00 95.75 102 GLU A C 1
ATOM 797 O O . GLU A 1 102 ? -6.020 -4.849 5.604 1.00 95.75 102 GLU A O 1
ATOM 802 N N . MET A 1 103 ? -6.040 -3.214 7.136 1.00 96.00 103 MET A N 1
ATOM 803 C CA . MET A 1 103 ? -6.448 -2.162 6.199 1.00 96.00 103 MET A CA 1
ATOM 804 C C . MET A 1 103 ? -5.513 -2.047 4.986 1.00 96.00 103 MET A C 1
ATOM 806 O O . MET A 1 103 ? -5.961 -1.802 3.864 1.00 96.00 103 MET A O 1
ATOM 810 N N . LEU A 1 104 ? -4.200 -2.189 5.196 1.00 95.12 104 LEU A N 1
ATOM 811 C CA . LEU A 1 104 ? -3.219 -2.164 4.110 1.00 95.12 104 LEU A CA 1
ATOM 812 C C . LEU A 1 104 ? -3.317 -3.403 3.220 1.00 95.12 104 LEU A C 1
ATOM 814 O O . LEU A 1 104 ? -3.145 -3.275 2.008 1.00 95.12 104 LEU A O 1
ATOM 818 N N . ARG A 1 105 ? -3.585 -4.577 3.799 1.00 94.69 105 ARG A N 1
ATOM 819 C CA . ARG A 1 105 ? -3.786 -5.821 3.051 1.00 94.69 105 ARG A CA 1
ATOM 820 C C . ARG A 1 105 ? -5.012 -5.707 2.155 1.00 94.69 105 ARG A C 1
ATOM 822 O O . ARG A 1 105 ? -4.880 -5.945 0.960 1.00 94.69 105 ARG A O 1
ATOM 829 N N . ASP A 1 106 ? -6.136 -5.251 2.697 1.00 96.00 106 ASP A N 1
ATOM 830 C CA . ASP A 1 106 ? -7.375 -5.054 1.938 1.00 96.00 106 ASP A CA 1
ATOM 831 C C . ASP A 1 106 ? -7.192 -4.044 0.803 1.00 96.00 106 ASP A C 1
ATOM 833 O O . ASP A 1 106 ? -7.644 -4.258 -0.323 1.00 96.00 106 ASP A O 1
ATOM 837 N N . TYR A 1 107 ? -6.476 -2.948 1.070 1.00 96.50 107 TYR A N 1
ATOM 838 C CA . TYR A 1 107 ? -6.145 -1.968 0.039 1.00 96.50 107 TYR A CA 1
ATOM 839 C C . TYR A 1 107 ? -5.257 -2.563 -1.064 1.00 96.50 107 TYR A C 1
ATOM 841 O O . TYR A 1 107 ? -5.469 -2.271 -2.239 1.00 96.50 107 TYR A O 1
ATOM 849 N N . ALA A 1 108 ? -4.268 -3.385 -0.700 1.00 95.00 108 ALA A N 1
ATOM 850 C CA . ALA A 1 108 ? -3.305 -3.957 -1.638 1.00 95.00 108 ALA A CA 1
ATOM 851 C C . ALA A 1 108 ? -3.893 -5.066 -2.524 1.00 95.00 108 ALA A C 1
ATOM 853 O O . ALA A 1 108 ? -3.439 -5.232 -3.655 1.00 95.00 108 ALA A O 1
ATOM 854 N N . THR A 1 109 ? -4.876 -5.821 -2.030 1.00 94.75 109 THR A N 1
ATOM 855 C CA . THR A 1 109 ? -5.505 -6.933 -2.766 1.00 94.75 109 THR A CA 1
ATOM 856 C C . THR A 1 109 ? -6.727 -6.509 -3.580 1.00 94.75 109 THR A C 1
ATOM 858 O O . THR A 1 109 ? -7.164 -7.244 -4.465 1.00 94.75 109 THR A O 1
ATOM 861 N N . SER A 1 110 ? -7.273 -5.319 -3.321 1.00 95.44 110 SER A N 1
ATOM 862 C CA . SER A 1 110 ? -8.406 -4.770 -4.066 1.00 95.44 110 SER A CA 1
ATOM 863 C C . SER A 1 110 ? -8.005 -4.242 -5.450 1.00 95.44 110 SER A C 1
ATOM 865 O O . SER A 1 110 ? -6.883 -3.785 -5.674 1.00 95.44 110 SER A O 1
ATOM 867 N N . ALA A 1 111 ? -8.955 -4.240 -6.392 1.00 95.94 111 ALA A N 1
ATOM 868 C CA . ALA A 1 111 ? -8.767 -3.588 -7.686 1.00 95.94 111 ALA A CA 1
ATOM 869 C C . ALA A 1 111 ? -8.583 -2.063 -7.508 1.00 95.94 111 ALA A C 1
ATOM 871 O O . ALA A 1 111 ? -9.376 -1.429 -6.800 1.00 95.94 111 ALA A O 1
ATOM 872 N N . PRO A 1 112 ? -7.575 -1.439 -8.147 1.00 95.94 112 PRO A N 1
ATOM 873 C CA . PRO A 1 112 ? -7.397 0.004 -8.090 1.00 95.94 112 PRO A CA 1
ATOM 874 C C . PRO A 1 112 ? -8.590 0.770 -8.658 1.00 95.94 112 PRO A C 1
ATOM 876 O O . PRO A 1 112 ? -9.102 0.477 -9.739 1.00 95.94 112 PRO A O 1
ATOM 879 N N . GLN A 1 113 ? -8.987 1.806 -7.930 1.00 95.25 113 GLN A N 1
ATOM 880 C CA . GLN A 1 113 ? -10.010 2.757 -8.354 1.00 95.25 113 GLN A CA 1
ATOM 881 C C . GLN A 1 113 ? -9.439 3.766 -9.350 1.00 95.25 113 GLN A C 1
ATOM 883 O O . GLN A 1 113 ? -8.221 3.978 -9.387 1.00 95.25 113 GLN A O 1
ATOM 888 N N . SER A 1 114 ? -10.319 4.414 -10.120 1.00 95.75 114 SER A N 1
ATOM 889 C CA . SER A 1 114 ? -9.890 5.481 -11.020 1.00 95.75 114 SER A CA 1
ATOM 890 C C . SER A 1 114 ? -9.211 6.605 -10.223 1.00 95.75 114 SER A C 1
ATOM 892 O O . SER A 1 114 ? -9.618 6.899 -9.089 1.00 95.75 114 SER A O 1
ATOM 894 N N . PRO A 1 115 ? -8.170 7.256 -10.772 1.00 94.19 115 PRO A N 1
ATOM 895 C CA . PRO A 1 115 ? -7.541 8.396 -10.111 1.00 94.19 115 PRO A CA 1
ATOM 896 C C . PRO A 1 115 ? -8.545 9.490 -9.722 1.00 94.19 115 PRO A C 1
ATOM 898 O O . PRO A 1 115 ? -8.417 10.073 -8.647 1.00 94.19 115 PRO A O 1
ATOM 901 N N . GLN A 1 116 ? -9.561 9.717 -10.560 1.00 94.44 116 GLN A N 1
ATOM 902 C CA . GLN A 1 116 ? -10.626 10.696 -10.350 1.00 94.44 116 GLN A CA 1
ATOM 903 C C . GLN A 1 116 ? -11.495 10.338 -9.138 1.00 94.44 116 GLN A C 1
ATOM 905 O O . GLN A 1 116 ? -11.767 11.201 -8.302 1.00 94.44 116 GLN A O 1
ATOM 910 N N . ASP A 1 117 ? -11.875 9.067 -8.984 1.00 95.56 117 ASP A N 1
ATOM 911 C CA . ASP A 1 117 ? -12.668 8.614 -7.834 1.00 95.56 117 ASP A CA 1
ATOM 912 C C . ASP A 1 117 ? -11.882 8.712 -6.528 1.00 95.56 117 ASP A C 1
ATOM 914 O O . ASP A 1 117 ? -12.422 9.093 -5.482 1.00 95.56 117 ASP A O 1
ATOM 918 N N . VAL A 1 118 ? -10.586 8.384 -6.574 1.00 94.94 118 VAL A N 1
ATOM 919 C CA . VAL A 1 118 ? -9.696 8.525 -5.417 1.00 94.94 118 VAL A CA 1
ATOM 920 C C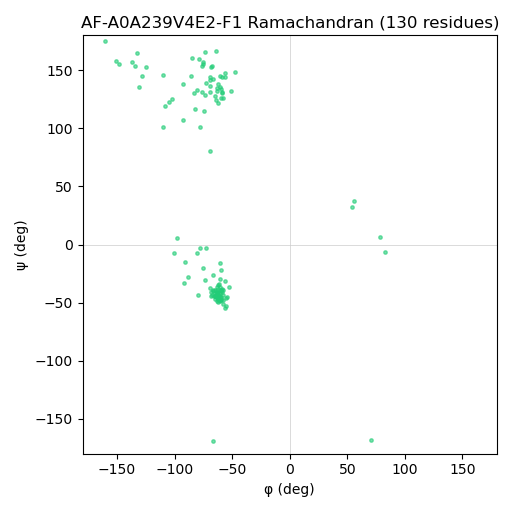 . VAL A 1 118 ? -9.594 9.993 -5.010 1.00 94.94 118 VAL A C 1
ATOM 922 O O . VAL A 1 118 ? -9.765 10.300 -3.830 1.00 94.94 118 VAL A O 1
ATOM 925 N N . GLU A 1 119 ? -9.375 10.888 -5.970 1.00 93.50 119 GLU A N 1
ATOM 926 C CA . GLU A 1 119 ? -9.317 12.337 -5.767 1.00 93.50 119 GLU A CA 1
ATOM 927 C C . GLU A 1 119 ? -10.617 12.879 -5.159 1.00 93.50 119 GLU A C 1
ATOM 929 O O . GLU A 1 119 ? -10.591 13.493 -4.090 1.00 93.50 119 GLU A O 1
ATOM 934 N N . ALA A 1 120 ? -11.771 12.558 -5.746 1.00 94.62 120 ALA A N 1
ATOM 935 C CA . ALA A 1 120 ? -13.071 12.964 -5.218 1.00 94.62 120 ALA A CA 1
ATOM 936 C C . ALA A 1 120 ? -13.320 12.431 -3.794 1.00 94.62 120 ALA A C 1
ATOM 938 O O . ALA A 1 120 ? -13.871 13.128 -2.936 1.00 94.62 120 ALA A O 1
ATOM 939 N N . ARG A 1 121 ? -12.908 11.191 -3.499 1.00 95.50 121 ARG A N 1
ATOM 940 C CA . ARG A 1 121 ? -13.037 10.599 -2.159 1.00 95.50 121 ARG A CA 1
ATOM 941 C C . ARG A 1 121 ? -12.147 11.289 -1.127 1.00 95.50 121 ARG A C 1
ATOM 943 O O . ARG A 1 121 ? -12.607 11.498 -0.007 1.00 95.50 121 ARG A O 1
ATOM 950 N N . LEU A 1 122 ? -10.895 11.594 -1.464 1.00 94.62 122 LEU A N 1
ATOM 951 C CA . LEU A 1 122 ? -9.961 12.250 -0.545 1.00 94.62 122 LEU A CA 1
ATOM 952 C C . LEU A 1 122 ? -10.389 13.692 -0.254 1.00 94.62 122 LEU A C 1
ATOM 954 O O . LEU A 1 122 ? -10.410 14.086 0.911 1.00 94.62 122 LEU A O 1
ATOM 958 N N . THR A 1 123 ? -10.845 14.423 -1.274 1.00 94.00 123 THR A N 1
ATOM 959 C CA . THR A 1 123 ? -11.393 15.780 -1.127 1.00 94.00 123 THR A CA 1
ATOM 960 C C . THR A 1 123 ? -12.611 15.807 -0.206 1.00 94.00 123 THR A C 1
ATOM 962 O O . THR A 1 123 ? -12.664 16.619 0.713 1.00 94.00 123 THR A O 1
ATOM 965 N N . ARG A 1 124 ? -13.557 14.866 -0.357 1.00 95.50 124 ARG A N 1
ATOM 966 C CA . ARG A 1 124 ? -14.717 14.749 0.553 1.00 95.50 124 ARG A CA 1
ATOM 967 C C . ARG A 1 124 ? -14.339 14.495 2.015 1.00 95.50 124 ARG A C 1
ATOM 969 O O . ARG A 1 124 ? -15.151 14.749 2.897 1.00 95.50 124 ARG A O 1
ATOM 976 N N . LYS A 1 125 ? -13.141 13.966 2.272 1.00 93.50 125 LYS A N 1
ATOM 977 C CA . LYS A 1 125 ? -12.613 13.703 3.618 1.00 93.50 125 LYS A CA 1
ATOM 978 C C . LYS A 1 125 ? -11.680 14.809 4.125 1.00 93.50 125 LYS A C 1
ATOM 980 O O . LYS A 1 125 ? -11.067 14.618 5.170 1.00 93.50 125 LYS A O 1
ATOM 985 N N . ASP A 1 126 ? -11.544 15.911 3.385 1.00 92.44 126 ASP A N 1
ATOM 986 C CA . ASP A 1 126 ? -10.593 16.999 3.656 1.00 92.44 126 ASP A CA 1
ATOM 987 C C . ASP A 1 126 ? -9.133 16.513 3.806 1.00 92.44 126 ASP A C 1
ATOM 989 O O . ASP A 1 126 ? -8.320 17.050 4.558 1.00 92.44 126 ASP A O 1
ATOM 993 N N . ILE A 1 127 ? -8.772 15.447 3.079 1.00 91.50 127 ILE A N 1
ATOM 994 C CA . ILE A 1 127 ? -7.409 14.909 3.073 1.00 91.50 127 ILE A CA 1
ATOM 995 C C . ILE A 1 127 ? -6.646 15.544 1.915 1.00 91.50 127 ILE A C 1
ATOM 997 O O . ILE A 1 127 ? -6.845 15.192 0.753 1.00 91.50 127 ILE A O 1
ATOM 1001 N N . LYS A 1 128 ? -5.721 16.451 2.237 1.00 84.50 128 LYS A N 1
ATOM 1002 C CA . LYS A 1 128 ? -4.814 17.059 1.255 1.00 84.50 128 LYS A CA 1
ATOM 1003 C C . LYS A 1 128 ? -3.709 16.073 0.870 1.00 84.50 128 LYS A C 1
ATOM 1005 O O . LYS A 1 128 ? -3.031 15.531 1.743 1.00 84.50 128 LYS A O 1
ATOM 1010 N N . TRP A 1 129 ? -3.465 15.890 -0.427 1.00 80.25 129 TRP A N 1
ATOM 1011 C CA . TRP A 1 129 ? -2.284 15.180 -0.930 1.00 80.25 129 TRP A CA 1
ATOM 1012 C C . TRP A 1 129 ? -1.500 16.057 -1.908 1.00 80.25 129 TRP A C 1
ATOM 1014 O O . TRP A 1 129 ? -2.048 16.935 -2.567 1.00 80.25 129 TRP A O 1
ATOM 1024 N N . GLN A 1 130 ? -0.193 15.817 -2.000 1.00 71.44 130 GLN A N 1
ATOM 1025 C CA . GLN A 1 130 ? 0.670 16.443 -2.999 1.00 71.44 130 GLN A CA 1
ATOM 1026 C C . GLN A 1 130 ? 0.928 15.427 -4.113 1.00 71.44 130 GLN A C 1
ATOM 1028 O O . GLN A 1 130 ? 1.395 14.319 -3.827 1.00 71.44 130 GLN A O 1
ATOM 1033 N N . ARG A 1 131 ? 0.642 15.783 -5.374 1.00 59.62 131 ARG A N 1
ATOM 1034 C CA . ARG A 1 131 ? 1.196 15.039 -6.517 1.00 59.62 131 ARG A CA 1
ATOM 1035 C C . ARG A 1 131 ? 2.720 15.184 -6.455 1.00 59.62 131 ARG A C 1
ATOM 1037 O O . ARG A 1 131 ? 3.220 16.304 -6.383 1.00 59.62 131 ARG A O 1
ATOM 1044 N N . ARG A 1 132 ? 3.420 14.053 -6.386 1.00 56.41 132 ARG A N 1
ATOM 1045 C CA . ARG A 1 132 ? 4.882 13.981 -6.477 1.00 56.41 132 ARG A CA 1
ATOM 1046 C C . ARG A 1 132 ? 5.308 13.747 -7.910 1.00 56.41 132 ARG A C 1
ATOM 1048 O O . ARG A 1 132 ? 4.562 13.021 -8.602 1.00 56.41 132 ARG A O 1
#

Solvent-accessible surface area (backbone atoms only — not comparable to full-atom values): 8557 Å² total; per-residue (Å²): 132,70,86,74,77,77,73,55,82,92,75,48,42,54,30,31,88,46,83,73,84,87,62,91,86,69,53,46,75,47,71,57,38,52,40,12,36,50,31,32,54,41,45,58,56,58,69,43,83,77,94,58,97,66,89,76,79,79,67,66,91,67,72,82,64,95,80,64,87,81,79,91,78,90,82,91,73,61,66,70,59,52,53,54,49,48,56,49,22,57,76,70,74,43,59,56,68,56,57,52,49,51,56,51,49,57,60,61,66,38,55,76,72,56,72,66,58,52,50,55,53,32,55,78,67,75,51,87,80,78,91,127

Mean predicted aligned error: 5.51 Å